Protein AF-V5GJU2-F1 (afdb_monomer)

Radius of gyration: 25.51 Å; Cα contacts (8 Å, |Δi|>4): 7; chains: 1; bounding box: 58×28×74 Å

pLDDT: mean 70.47, std 17.67, range [40.31, 95.94]

Structure (mmCIF, N/CA/C/O backbone):
data_AF-V5GJU2-F1
#
_entry.id   AF-V5GJU2-F1
#
loop_
_atom_site.group_PDB
_atom_site.id
_atom_site.type_symbol
_atom_site.label_atom_id
_atom_site.label_alt_id
_atom_site.label_comp_id
_atom_site.label_asym_id
_atom_site.label_entity_id
_atom_site.label_seq_id
_atom_site.pdbx_PDB_ins_code
_atom_site.Cartn_x
_atom_site.Cartn_y
_atom_site.Cartn_z
_atom_site.occupancy
_atom_site.B_iso_or_equiv
_atom_site.auth_seq_id
_atom_site.auth_comp_id
_atom_site.auth_asym_id
_atom_site.auth_atom_id
_atom_site.pdbx_PDB_model_num
ATOM 1 N N . GLY A 1 1 ? -7.536 -4.441 41.220 1.00 42.12 1 GLY A N 1
ATOM 2 C CA . GLY A 1 1 ? -6.617 -4.995 40.215 1.00 42.12 1 GLY A CA 1
ATOM 3 C C . GLY A 1 1 ? -6.837 -4.255 38.921 1.00 42.12 1 GLY A C 1
ATOM 4 O O . GLY A 1 1 ? -7.921 -4.375 38.377 1.00 42.12 1 GLY A O 1
ATOM 5 N N . SER A 1 2 ? -5.857 -3.466 38.483 1.00 48.22 2 SER A N 1
ATOM 6 C CA . SER A 1 2 ? -5.947 -2.666 37.255 1.00 48.22 2 SER A CA 1
ATOM 7 C C . SER A 1 2 ? -4.549 -2.460 36.671 1.00 48.22 2 SER A C 1
ATOM 9 O O . SER A 1 2 ? -3.950 -1.412 36.873 1.00 48.22 2 SER A O 1
ATOM 11 N N . THR A 1 3 ? -4.007 -3.460 35.973 1.00 51.12 3 THR A N 1
ATOM 12 C CA . THR A 1 3 ? -2.769 -3.311 35.182 1.00 51.12 3 THR A CA 1
ATOM 13 C C . THR A 1 3 ? -2.637 -4.469 34.189 1.00 51.12 3 THR A C 1
ATOM 15 O O . THR A 1 3 ? -1.983 -5.466 34.463 1.00 51.12 3 THR A O 1
ATOM 18 N N . SER A 1 4 ? -3.265 -4.374 33.015 1.00 54.75 4 SER A N 1
ATOM 19 C CA . SER A 1 4 ? -2.944 -5.291 31.899 1.00 54.75 4 SER A CA 1
ATOM 20 C C . SER A 1 4 ? -3.074 -4.647 30.515 1.00 54.75 4 SER A C 1
ATOM 22 O O . SER A 1 4 ? -2.277 -4.939 29.630 1.00 54.75 4 SER A O 1
ATOM 24 N N . VAL A 1 5 ? -3.979 -3.679 30.339 1.00 55.62 5 VAL A N 1
ATOM 25 C CA . VAL A 1 5 ? -4.259 -3.064 29.025 1.00 55.62 5 VAL A CA 1
ATOM 26 C C . VAL A 1 5 ? -3.121 -2.160 28.509 1.00 55.62 5 VAL A C 1
ATOM 28 O O . VAL A 1 5 ? -2.913 -2.048 27.303 1.00 55.62 5 VAL A O 1
ATOM 31 N N . GLY A 1 6 ? -2.338 -1.539 29.400 1.00 51.53 6 GLY A N 1
ATOM 32 C CA . GLY A 1 6 ? -1.252 -0.621 29.016 1.00 51.53 6 GLY A CA 1
ATOM 33 C C . GLY A 1 6 ? 0.035 -1.298 28.527 1.00 51.53 6 GLY A C 1
ATOM 34 O O . GLY A 1 6 ? 0.786 -0.692 27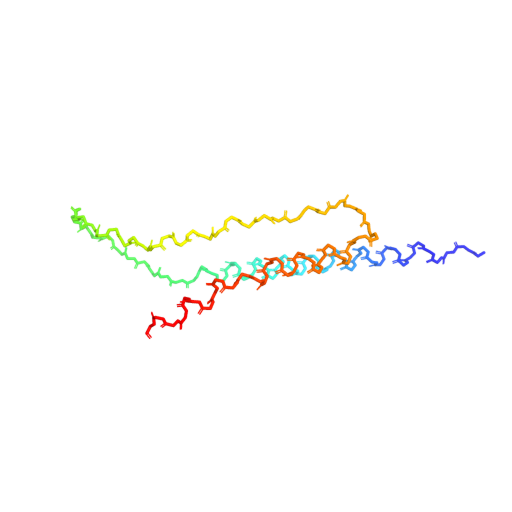.769 1.00 51.53 6 GLY A O 1
ATOM 35 N N . LYS A 1 7 ? 0.288 -2.552 28.928 1.00 51.00 7 LYS A N 1
ATOM 36 C CA . LYS A 1 7 ? 1.547 -3.259 28.638 1.00 51.00 7 LYS A CA 1
ATOM 37 C C . LYS A 1 7 ? 1.577 -3.789 27.198 1.00 51.00 7 LYS A C 1
ATOM 39 O O . LYS A 1 7 ? 2.502 -3.493 26.457 1.00 51.00 7 LYS A O 1
ATOM 44 N N . VAL A 1 8 ? 0.473 -4.404 26.764 1.00 56.88 8 VAL A N 1
ATOM 45 C CA . VAL A 1 8 ? 0.301 -4.959 25.407 1.00 56.88 8 VAL A CA 1
ATOM 46 C C . VAL A 1 8 ? 0.433 -3.888 24.314 1.00 56.88 8 VAL A C 1
ATOM 48 O O . VAL A 1 8 ? 1.024 -4.124 23.267 1.00 56.88 8 VAL A O 1
ATOM 51 N N . ARG A 1 9 ? -0.086 -2.676 24.554 1.00 56.53 9 ARG A N 1
ATOM 52 C CA . ARG A 1 9 ? -0.017 -1.570 23.581 1.00 56.53 9 ARG A CA 1
ATOM 53 C C . ARG A 1 9 ? 1.386 -0.986 23.407 1.00 56.53 9 ARG A C 1
ATOM 55 O O . ARG A 1 9 ? 1.673 -0.446 22.340 1.00 56.53 9 ARG A O 1
ATOM 62 N N . LEU A 1 10 ? 2.226 -1.051 24.441 1.00 61.00 10 LEU A N 1
ATOM 63 C CA . LEU A 1 10 ? 3.605 -0.571 24.368 1.00 61.00 10 LEU A CA 1
ATOM 64 C C . LEU A 1 10 ? 4.482 -1.546 23.571 1.00 61.00 10 LEU A C 1
ATOM 66 O O . LEU A 1 10 ? 5.352 -1.106 22.826 1.00 61.00 10 LEU A O 1
ATOM 70 N N . ASP A 1 11 ? 4.211 -2.845 23.697 1.00 72.38 11 ASP A N 1
ATOM 71 C CA . ASP A 1 11 ? 4.970 -3.904 23.026 1.00 72.38 11 ASP A CA 1
ATOM 72 C C . ASP A 1 11 ? 4.763 -3.879 21.503 1.00 72.38 11 ASP A C 1
ATOM 74 O O . ASP A 1 11 ? 5.730 -3.970 20.756 1.00 72.38 11 ASP A O 1
ATOM 78 N N . VAL A 1 12 ? 3.539 -3.613 21.029 1.00 81.56 12 VAL A N 1
ATOM 79 C CA . VAL A 1 12 ? 3.259 -3.491 19.583 1.00 81.56 12 VAL A CA 1
ATOM 80 C C . VAL A 1 12 ? 3.996 -2.310 18.946 1.00 81.56 12 VAL A C 1
ATOM 82 O O . VAL A 1 12 ? 4.494 -2.431 17.832 1.00 81.56 12 VAL A O 1
ATOM 85 N N . ARG A 1 13 ? 4.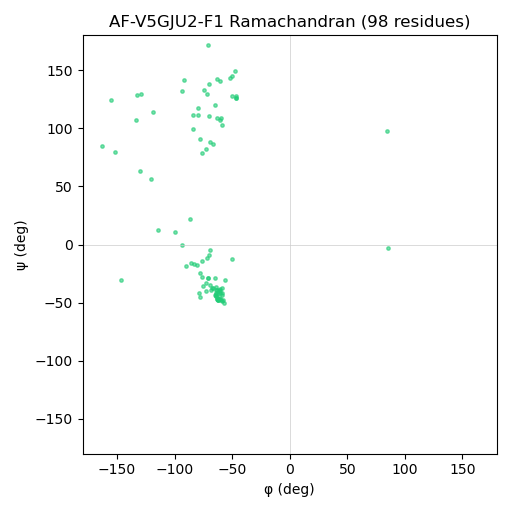088 -1.162 19.632 1.00 81.81 13 ARG A N 1
ATOM 86 C CA . ARG A 1 13 ? 4.811 0.002 19.086 1.00 81.81 13 ARG A CA 1
ATOM 87 C C . ARG A 1 13 ? 6.299 -0.286 18.937 1.00 81.81 13 ARG A C 1
ATOM 89 O O . ARG A 1 13 ? 6.863 0.015 17.897 1.00 81.81 13 ARG A O 1
ATOM 96 N N . LYS A 1 14 ? 6.896 -0.928 19.942 1.00 85.81 14 LYS A N 1
ATOM 97 C CA . LYS A 1 14 ? 8.305 -1.330 19.902 1.00 85.81 14 LYS A CA 1
ATOM 98 C C . LYS A 1 14 ? 8.583 -2.333 18.788 1.00 85.81 14 LYS A C 1
ATOM 100 O O . LYS A 1 14 ? 9.614 -2.224 18.138 1.00 85.81 14 LYS A O 1
ATOM 105 N N . GLU A 1 15 ? 7.666 -3.268 18.560 1.00 91.81 15 GLU A N 1
ATOM 106 C CA . GLU A 1 15 ? 7.785 -4.236 17.469 1.00 91.81 15 GLU A CA 1
ATOM 107 C C . GLU A 1 15 ? 7.738 -3.545 16.100 1.00 91.81 15 GLU A C 1
ATOM 109 O O . GLU A 1 15 ? 8.572 -3.811 15.239 1.00 91.81 15 GLU A O 1
ATOM 114 N N . ILE A 1 16 ? 6.815 -2.595 15.915 1.00 94.19 16 ILE A N 1
ATOM 115 C CA . ILE A 1 16 ? 6.731 -1.796 14.684 1.00 94.19 16 ILE A CA 1
ATOM 116 C C . ILE A 1 16 ? 8.014 -0.985 14.473 1.00 94.19 16 ILE A C 1
ATOM 118 O O . ILE A 1 16 ? 8.569 -1.011 13.375 1.00 94.19 16 ILE A O 1
ATOM 122 N N . ASP A 1 17 ? 8.502 -0.302 15.511 1.00 92.81 17 ASP A N 1
ATOM 123 C CA . ASP A 1 17 ? 9.731 0.495 15.435 1.00 92.81 17 ASP A CA 1
ATOM 124 C C . ASP A 1 17 ? 10.938 -0.390 15.077 1.00 92.81 17 ASP A C 1
ATOM 126 O O . ASP A 1 17 ? 11.750 -0.032 14.223 1.00 92.81 17 ASP A O 1
ATOM 130 N N . TYR A 1 18 ? 11.030 -1.580 15.676 1.00 93.44 18 TYR A N 1
ATOM 131 C CA . TYR A 1 18 ? 12.092 -2.546 15.401 1.00 93.44 18 TYR A CA 1
ATOM 132 C C . TYR A 1 18 ? 12.065 -3.049 13.952 1.00 93.44 18 TYR A C 1
ATOM 134 O O . TYR A 1 18 ? 13.099 -3.062 13.279 1.00 93.44 18 TYR A O 1
ATOM 142 N N . LEU A 1 19 ? 10.886 -3.420 13.447 1.00 94.69 19 LEU A N 1
ATOM 143 C CA . LEU A 1 19 ? 10.718 -3.865 12.063 1.00 94.69 19 LEU A CA 1
ATOM 144 C C . LEU A 1 19 ? 11.028 -2.744 11.067 1.00 94.69 19 LEU A C 1
ATOM 146 O O . LEU A 1 19 ? 11.713 -2.984 10.073 1.00 94.69 19 LEU A O 1
ATOM 150 N N . TYR A 1 20 ? 10.585 -1.516 11.349 1.00 94.69 20 TYR A N 1
ATOM 151 C CA . TYR A 1 20 ? 10.883 -0.351 10.516 1.00 94.69 20 TYR A CA 1
ATOM 152 C C . TYR A 1 20 ? 12.394 -0.115 10.398 1.00 94.69 20 TYR A C 1
ATOM 154 O O . TYR A 1 20 ? 12.911 0.009 9.287 1.00 94.69 20 TYR A O 1
ATOM 162 N N . ILE A 1 21 ? 13.115 -0.128 11.527 1.00 95.00 21 ILE A N 1
ATOM 163 C CA . ILE A 1 21 ? 14.576 0.045 11.550 1.00 95.00 21 ILE A CA 1
ATOM 164 C C . ILE A 1 21 ? 15.270 -1.043 10.719 1.00 95.00 21 ILE A C 1
ATOM 166 O O . ILE A 1 21 ? 16.167 -0.731 9.936 1.00 95.00 21 ILE A O 1
ATOM 170 N N . GLN A 1 22 ? 14.847 -2.306 10.839 1.00 95.00 22 GLN A N 1
ATOM 171 C CA . GLN A 1 22 ? 15.436 -3.400 10.060 1.00 95.00 22 GLN A CA 1
ATOM 172 C C . GLN A 1 22 ? 15.217 -3.250 8.551 1.00 95.00 22 GLN A C 1
ATOM 174 O O . GLN A 1 22 ? 16.143 -3.488 7.774 1.00 95.00 22 GLN A O 1
ATOM 179 N N . ILE A 1 23 ? 14.014 -2.851 8.131 1.00 95.94 23 ILE A N 1
ATOM 180 C CA . ILE A 1 23 ? 13.688 -2.660 6.711 1.00 95.94 23 ILE A CA 1
ATOM 181 C C . ILE A 1 23 ? 14.543 -1.538 6.114 1.00 95.94 23 ILE A C 1
ATOM 183 O O . ILE A 1 23 ? 15.139 -1.727 5.053 1.00 95.94 23 ILE A O 1
ATOM 187 N N . VAL A 1 24 ? 14.641 -0.396 6.804 1.00 95.12 24 VAL A N 1
ATOM 188 C CA . VAL A 1 24 ? 15.437 0.754 6.343 1.00 95.12 24 VAL A CA 1
ATOM 189 C C . VAL A 1 24 ? 16.914 0.387 6.237 1.00 95.12 24 VAL A C 1
ATOM 191 O O . VAL A 1 24 ? 17.517 0.604 5.189 1.00 95.12 24 VAL A O 1
ATOM 194 N N . ALA A 1 25 ? 17.476 -0.250 7.269 1.00 93.12 25 ALA A N 1
ATOM 195 C CA . ALA A 1 25 ? 18.880 -0.654 7.267 1.00 93.12 25 ALA A CA 1
ATOM 196 C C . ALA A 1 25 ? 19.207 -1.607 6.105 1.00 93.12 25 ALA A C 1
ATOM 198 O O . ALA A 1 25 ? 20.226 -1.447 5.433 1.00 93.12 25 ALA A O 1
ATOM 199 N N . ARG A 1 26 ? 18.322 -2.573 5.818 1.00 93.19 26 ARG A N 1
ATOM 200 C CA . ARG A 1 26 ? 18.511 -3.497 4.690 1.00 93.19 26 ARG A CA 1
ATOM 201 C C . ARG A 1 26 ? 18.400 -2.802 3.342 1.00 93.19 26 ARG A C 1
ATOM 203 O O . ARG A 1 26 ? 19.145 -3.141 2.428 1.00 93.19 26 ARG A O 1
ATOM 210 N N . PHE A 1 27 ? 17.499 -1.836 3.206 1.00 91.56 27 PHE A N 1
ATOM 211 C CA . PHE A 1 27 ? 17.392 -1.055 1.980 1.00 91.56 27 PHE A CA 1
ATOM 212 C C . PHE A 1 27 ? 18.655 -0.220 1.724 1.00 91.56 27 PHE A C 1
ATOM 214 O O . PHE A 1 27 ? 19.170 -0.227 0.607 1.00 91.56 27 PHE A O 1
ATOM 221 N N . GLU A 1 28 ? 19.186 0.448 2.750 1.00 89.12 28 GLU A N 1
ATOM 222 C CA . GLU A 1 28 ? 20.430 1.222 2.652 1.00 89.12 28 GLU A CA 1
ATOM 223 C C . GLU A 1 28 ? 21.633 0.340 2.297 1.00 89.12 28 GLU A C 1
ATOM 225 O O . GLU A 1 28 ? 22.424 0.704 1.426 1.00 89.12 28 GLU A O 1
ATOM 230 N N . GLU A 1 29 ? 21.737 -0.844 2.907 1.00 87.50 29 GLU A N 1
ATOM 231 C CA . GLU A 1 29 ? 22.755 -1.844 2.569 1.00 87.50 29 GLU A CA 1
ATOM 232 C C . GLU A 1 29 ? 22.675 -2.222 1.083 1.00 87.50 29 GLU A C 1
ATOM 234 O O . GLU A 1 29 ? 23.668 -2.129 0.363 1.00 87.50 29 GLU A O 1
ATOM 239 N N . LEU A 1 30 ? 21.483 -2.568 0.593 1.00 84.94 30 LEU A N 1
ATOM 240 C CA . LEU A 1 30 ? 21.279 -2.944 -0.808 1.00 84.94 30 LEU A CA 1
ATOM 241 C C . LEU A 1 30 ? 21.566 -1.789 -1.779 1.00 84.94 30 LEU A C 1
ATOM 243 O O . LEU A 1 30 ? 22.128 -2.018 -2.849 1.00 84.94 30 LEU A O 1
ATOM 247 N N . CYS A 1 31 ? 21.232 -0.551 -1.406 1.00 78.88 31 CYS A N 1
ATOM 248 C CA . CYS A 1 31 ? 21.549 0.633 -2.210 1.00 78.8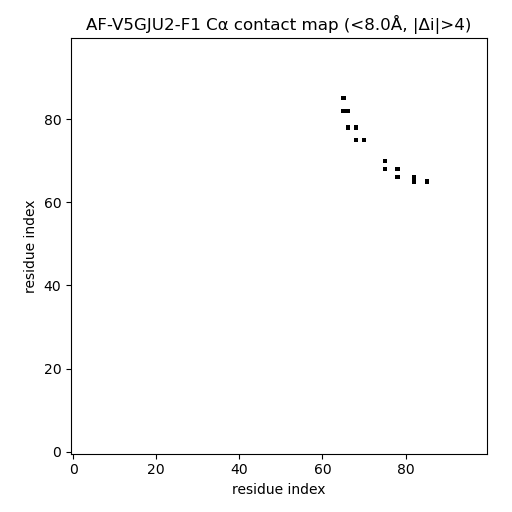8 31 CYS A CA 1
ATOM 249 C C . CYS A 1 31 ? 23.054 0.932 -2.236 1.00 78.88 31 CYS A C 1
ATOM 251 O O . CYS A 1 31 ? 23.575 1.365 -3.263 1.00 78.88 31 CYS A O 1
ATOM 253 N N . SER A 1 32 ? 23.759 0.673 -1.132 1.00 76.50 32 SER A N 1
ATOM 254 C CA . SER A 1 32 ? 25.209 0.870 -1.018 1.00 76.50 32 SER A CA 1
ATOM 255 C C . SER A 1 32 ? 25.995 -0.100 -1.912 1.00 76.50 32 SER A C 1
ATOM 257 O O . SER A 1 32 ? 26.964 0.292 -2.565 1.00 76.50 32 SER A O 1
ATOM 259 N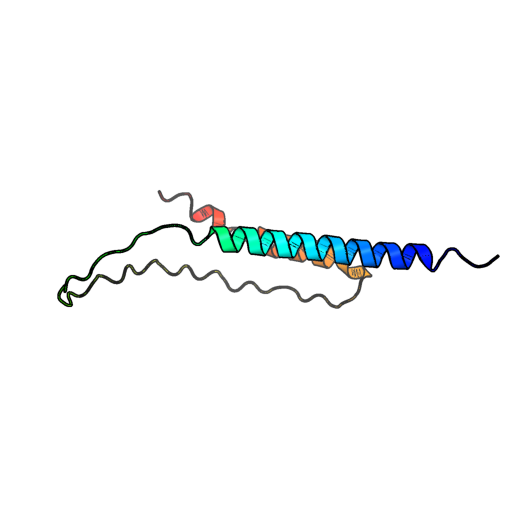 N . VAL A 1 33 ? 25.529 -1.348 -2.045 1.00 61.12 33 VAL A N 1
ATOM 260 C CA . VAL A 1 33 ? 26.173 -2.369 -2.898 1.00 61.12 33 VAL A CA 1
ATOM 261 C C . VAL A 1 33 ? 25.982 -2.098 -4.405 1.00 61.12 33 VAL A C 1
ATOM 263 O O . VAL A 1 33 ? 26.698 -2.659 -5.231 1.00 61.12 33 VAL A O 1
ATOM 266 N N . GLY A 1 34 ? 25.101 -1.167 -4.792 1.00 56.41 34 GLY A N 1
ATOM 267 C CA . GLY A 1 34 ? 24.944 -0.718 -6.183 1.00 56.41 34 GLY A CA 1
ATOM 268 C C . GLY A 1 34 ? 26.116 0.106 -6.742 1.00 56.41 34 GLY A C 1
ATOM 269 O O . GLY A 1 34 ? 26.102 0.444 -7.924 1.00 56.41 34 GLY A O 1
ATOM 270 N N . SER A 1 35 ? 27.128 0.433 -5.928 1.00 56.81 35 SER A N 1
ATOM 271 C CA . SER A 1 35 ? 28.253 1.298 -6.310 1.00 56.81 35 SER A CA 1
ATOM 272 C C . SER A 1 35 ? 29.606 0.587 -6.196 1.00 56.81 35 SER A C 1
ATOM 274 O O . SER A 1 35 ? 30.511 1.025 -5.485 1.00 56.81 35 SER A O 1
ATOM 276 N N . THR A 1 36 ? 29.779 -0.552 -6.873 1.00 47.69 36 THR A N 1
ATOM 277 C CA . THR A 1 36 ? 31.112 -1.165 -7.006 1.00 47.69 36 THR A CA 1
ATOM 278 C C . THR A 1 36 ? 31.409 -1.592 -8.447 1.00 47.69 36 THR A C 1
ATOM 280 O O . THR A 1 36 ? 30.915 -2.602 -8.933 1.00 47.69 36 THR A O 1
ATOM 283 N N . ALA A 1 37 ? 32.305 -0.796 -9.048 1.00 52.91 37 ALA A N 1
ATOM 284 C CA . ALA A 1 37 ? 33.185 -1.036 -10.197 1.00 52.91 37 ALA A CA 1
ATOM 285 C C . ALA A 1 37 ? 32.654 -0.824 -11.633 1.00 52.91 37 ALA A C 1
ATOM 287 O O . ALA A 1 37 ? 32.213 -1.756 -12.296 1.00 52.91 37 ALA A O 1
ATOM 288 N N . VAL A 1 38 ? 32.957 0.359 -12.190 1.00 48.16 38 VAL A N 1
ATOM 289 C CA . VAL A 1 38 ? 33.752 0.433 -13.432 1.00 48.16 38 VAL A CA 1
ATOM 290 C C . VAL A 1 38 ? 34.853 1.485 -13.236 1.00 48.16 38 VAL A C 1
ATOM 292 O O . VAL A 1 38 ? 34.588 2.570 -12.729 1.00 48.16 38 VAL A O 1
ATOM 295 N N . GLY A 1 39 ? 36.094 1.091 -13.524 1.00 46.50 39 GLY A N 1
ATOM 296 C CA . GLY A 1 39 ? 37.327 1.722 -13.060 1.00 46.50 39 GLY A CA 1
ATOM 297 C C . GLY A 1 39 ? 37.700 3.083 -13.650 1.00 46.50 39 GLY A C 1
ATOM 298 O O . GLY A 1 39 ? 37.116 3.579 -14.61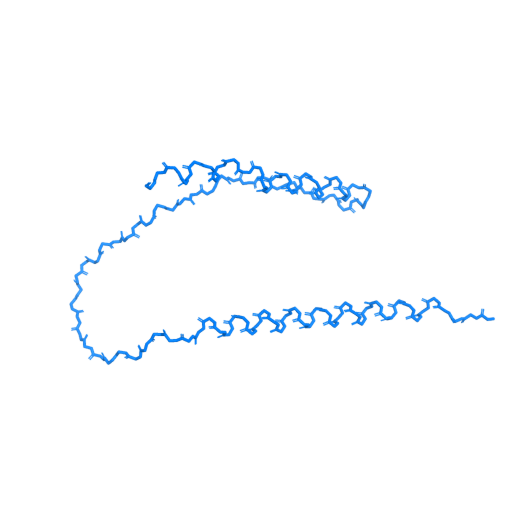0 1.00 46.50 39 GLY A O 1
ATOM 299 N N . GLU A 1 40 ? 38.742 3.646 -13.036 1.00 54.59 40 GLU A N 1
ATOM 300 C CA . GLU A 1 40 ? 39.527 4.777 -13.523 1.00 54.59 40 GLU A CA 1
ATOM 301 C C . GLU A 1 40 ? 39.917 4.596 -14.996 1.00 54.59 40 GLU A C 1
ATOM 303 O O . GLU A 1 40 ? 40.566 3.617 -15.366 1.00 54.59 40 GLU A O 1
ATOM 308 N N . VAL A 1 41 ? 39.588 5.584 -15.829 1.00 46.38 41 VAL A N 1
ATOM 309 C CA . VAL A 1 41 ? 40.204 5.757 -17.146 1.00 46.38 41 VAL A CA 1
ATOM 310 C C . VAL A 1 41 ? 40.891 7.113 -17.161 1.00 46.38 41 VAL A C 1
ATOM 312 O O . VAL A 1 41 ? 40.260 8.165 -17.063 1.00 46.38 41 VAL A O 1
ATOM 315 N N . MET A 1 42 ? 42.217 7.046 -17.257 1.00 52.53 42 MET A N 1
ATOM 316 C CA . MET A 1 42 ? 43.108 8.161 -17.539 1.00 52.53 42 MET A CA 1
ATOM 317 C C . MET A 1 42 ? 42.643 8.961 -18.763 1.00 52.53 42 MET A C 1
ATOM 319 O O . MET A 1 42 ? 42.151 8.427 -19.754 1.00 52.53 42 MET A O 1
ATOM 323 N N . THR A 1 43 ? 42.873 10.266 -18.686 1.00 62.94 43 THR A N 1
ATOM 324 C CA . THR A 1 43 ? 42.668 11.270 -19.729 1.00 62.94 43 THR A CA 1
ATOM 325 C C . THR A 1 43 ? 43.226 10.849 -21.093 1.00 62.94 43 THR A C 1
ATOM 327 O O . THR A 1 43 ? 44.421 10.578 -21.214 1.00 62.94 43 THR A O 1
ATOM 330 N N . SER A 1 44 ? 42.411 10.914 -22.146 1.00 49.59 44 SER A N 1
ATOM 331 C CA . SER A 1 44 ? 42.879 11.200 -23.508 1.00 49.59 44 SER A CA 1
ATOM 332 C C . SER A 1 44 ? 41.745 11.797 -24.338 1.00 49.59 44 SER A C 1
ATOM 334 O O . SER A 1 44 ? 40.662 11.228 -24.440 1.00 49.59 44 SER A O 1
ATOM 336 N N . SER A 1 45 ? 42.014 12.981 -24.895 1.00 55.69 45 SER A N 1
ATOM 337 C CA . SER A 1 45 ? 41.162 13.726 -25.820 1.00 55.69 45 SER A CA 1
ATOM 338 C C . SER A 1 45 ? 40.608 12.846 -26.936 1.00 55.69 45 SER A C 1
ATOM 340 O O . SER A 1 45 ? 41.374 12.269 -27.706 1.00 55.69 45 SER A O 1
ATOM 342 N N . MET A 1 46 ? 39.286 12.845 -27.100 1.00 47.66 46 MET A N 1
ATOM 343 C CA . MET A 1 46 ? 38.627 12.391 -28.322 1.00 47.66 46 MET A CA 1
ATOM 344 C C . MET A 1 46 ? 37.638 13.461 -28.800 1.00 47.66 46 MET A C 1
ATOM 346 O O . MET A 1 46 ? 36.854 14.015 -28.035 1.00 47.66 46 MET A O 1
ATOM 350 N N . SER A 1 47 ? 37.783 13.770 -30.086 1.00 54.06 47 SER A N 1
ATOM 351 C CA . SER A 1 47 ? 37.037 14.713 -30.924 1.00 54.06 47 SER A CA 1
ATOM 352 C C . SER A 1 47 ? 35.504 14.594 -30.798 1.00 54.06 47 SER A C 1
ATOM 354 O O . SER A 1 47 ? 35.009 13.479 -30.620 1.00 54.06 47 SER A O 1
ATOM 356 N N . PRO A 1 48 ? 34.723 15.685 -30.958 1.00 52.47 48 PRO A N 1
ATOM 357 C CA . PRO A 1 48 ? 33.267 15.615 -30.944 1.00 52.47 48 PRO A CA 1
ATOM 358 C C . PRO A 1 48 ? 32.752 15.077 -32.290 1.00 52.47 48 PRO A C 1
ATOM 360 O O . PRO A 1 48 ? 32.506 15.829 -33.231 1.00 52.47 48 PRO A O 1
ATOM 363 N N . GLY A 1 49 ? 32.598 13.758 -32.390 1.00 50.38 49 GLY A N 1
ATOM 364 C CA . GLY A 1 49 ? 31.765 13.118 -33.413 1.00 50.38 49 GLY A CA 1
ATOM 365 C C . GLY A 1 49 ? 30.338 12.921 -32.883 1.00 50.38 49 GLY A C 1
ATOM 366 O O . GLY A 1 49 ? 30.188 12.600 -31.703 1.00 50.38 49 GLY A O 1
ATOM 367 N N . PRO A 1 50 ? 29.282 13.105 -33.699 1.00 57.66 50 PRO A N 1
ATOM 368 C CA . PRO A 1 50 ? 27.908 12.945 -33.238 1.00 57.66 50 PRO A CA 1
ATOM 369 C C . PRO A 1 50 ? 27.643 11.459 -32.978 1.00 57.66 50 PRO A C 1
ATOM 371 O O . PRO A 1 50 ? 27.602 10.651 -33.906 1.00 57.66 50 PRO A O 1
ATOM 374 N N . THR A 1 51 ? 27.493 11.077 -31.713 1.00 58.81 51 THR A N 1
ATOM 375 C CA . THR A 1 51 ? 27.047 9.731 -31.354 1.00 58.81 51 THR A CA 1
ATOM 376 C C . THR A 1 51 ? 25.568 9.573 -31.726 1.00 58.81 51 THR A C 1
ATOM 378 O O . THR A 1 51 ? 24.779 10.500 -31.510 1.00 58.81 51 THR A O 1
ATOM 381 N N . PR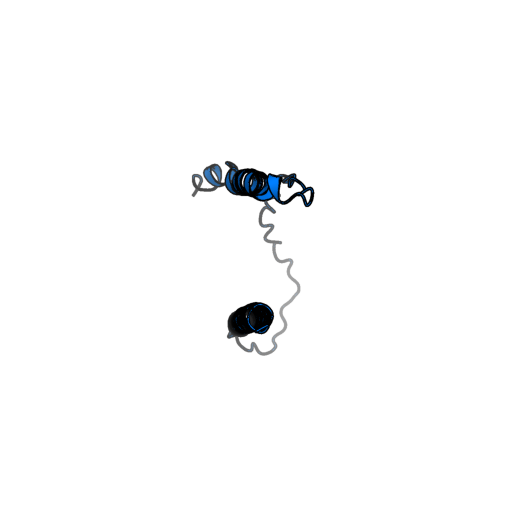O A 1 52 ? 25.147 8.427 -32.297 1.00 53.88 52 PRO A N 1
ATOM 382 C CA . PRO A 1 52 ? 23.740 8.175 -32.552 1.00 53.88 52 PRO A CA 1
ATOM 383 C C . PRO A 1 52 ? 23.040 8.090 -31.200 1.00 53.88 52 PRO A C 1
ATOM 385 O O . PRO A 1 52 ? 23.384 7.257 -30.360 1.00 53.88 52 PRO A O 1
ATOM 388 N N . VAL A 1 53 ? 22.068 8.970 -30.981 1.00 55.66 53 VAL A N 1
ATOM 389 C CA . VAL A 1 53 ? 21.149 8.877 -29.852 1.00 55.66 53 VAL A CA 1
ATOM 390 C C . VAL A 1 53 ? 20.425 7.539 -29.961 1.00 55.66 53 VAL A C 1
ATOM 392 O O . VAL A 1 53 ? 19.540 7.359 -30.799 1.00 55.66 53 VAL A O 1
ATOM 395 N N . ASN A 1 54 ? 20.843 6.567 -29.149 1.00 53.59 54 ASN A N 1
ATOM 396 C CA . ASN A 1 54 ? 20.164 5.287 -29.024 1.00 53.59 54 ASN A CA 1
ATOM 397 C C . ASN A 1 54 ? 18.806 5.575 -28.376 1.00 53.59 54 ASN A C 1
ATOM 399 O O . ASN A 1 54 ? 18.643 5.604 -27.156 1.00 53.59 54 ASN A O 1
ATOM 403 N N . SER A 1 55 ? 17.849 5.907 -29.235 1.00 60.34 55 SER A N 1
ATOM 404 C CA . SER A 1 55 ? 16.486 6.264 -28.889 1.00 60.34 55 SER A CA 1
ATOM 405 C C . SER A 1 55 ? 15.784 4.961 -28.563 1.00 60.34 55 SER A C 1
ATOM 407 O O . SER A 1 55 ? 15.107 4.385 -29.412 1.00 60.34 55 SER A O 1
ATOM 409 N N . SER A 1 56 ? 16.015 4.442 -27.355 1.00 64.88 56 SER A N 1
ATOM 410 C CA . SER A 1 56 ? 15.165 3.377 -26.833 1.00 64.88 56 SER A CA 1
ATOM 411 C C . SER A 1 56 ? 13.714 3.839 -27.012 1.00 64.88 56 SER A C 1
ATOM 413 O O . SER A 1 56 ? 13.402 4.987 -26.667 1.00 64.88 56 SER A O 1
ATOM 415 N N . PRO A 1 57 ? 12.837 3.028 -27.631 1.00 65.56 57 PRO A N 1
ATOM 416 C CA . PRO A 1 57 ? 11.442 3.398 -27.757 1.00 65.56 57 PRO A CA 1
ATOM 417 C C . PRO A 1 57 ? 10.921 3.573 -26.336 1.00 65.56 57 PRO A C 1
ATOM 419 O O . PRO A 1 57 ? 10.831 2.618 -25.568 1.00 65.56 57 PRO A O 1
ATOM 422 N N . HIS A 1 58 ? 10.666 4.823 -25.958 1.00 66.75 58 HIS A N 1
ATOM 423 C CA . HIS A 1 58 ? 10.145 5.160 -24.648 1.00 66.75 58 HIS A CA 1
ATOM 424 C C . HIS A 1 58 ? 8.709 4.641 -24.603 1.00 66.75 58 HIS A C 1
ATOM 426 O O . HIS A 1 58 ? 7.774 5.335 -25.006 1.00 66.75 58 HIS A O 1
ATOM 432 N N . ILE A 1 59 ? 8.552 3.380 -24.201 1.00 69.81 59 ILE A N 1
ATOM 433 C CA . ILE A 1 59 ? 7.259 2.733 -24.017 1.00 69.81 59 ILE A CA 1
ATOM 434 C C . ILE A 1 59 ? 6.526 3.536 -22.952 1.00 69.81 59 ILE A C 1
ATOM 436 O O . ILE A 1 59 ? 6.886 3.548 -21.776 1.00 69.81 59 ILE A O 1
ATOM 440 N N . ARG A 1 60 ? 5.517 4.283 -23.398 1.00 70.81 60 ARG A N 1
ATOM 441 C CA . ARG A 1 60 ? 4.616 5.002 -22.508 1.00 70.81 60 ARG A CA 1
ATOM 442 C C . ARG A 1 60 ? 3.552 4.019 -22.072 1.00 70.81 60 ARG A C 1
ATOM 444 O O . ARG A 1 60 ? 2.735 3.596 -22.886 1.00 70.81 60 ARG A O 1
ATOM 451 N N . LEU A 1 61 ? 3.580 3.660 -20.795 1.00 69.81 61 LEU A N 1
ATOM 452 C CA . LEU A 1 61 ? 2.500 2.885 -20.204 1.00 69.81 61 LEU A CA 1
ATOM 453 C C . LEU A 1 61 ? 1.188 3.680 -20.322 1.00 69.81 61 LEU A C 1
ATOM 455 O O . LEU A 1 61 ? 1.204 4.907 -20.149 1.00 69.81 61 LEU A O 1
ATOM 459 N N . PRO A 1 62 ? 0.057 3.013 -20.612 1.00 74.56 62 PRO A N 1
ATOM 460 C CA . PRO A 1 62 ? -1.251 3.636 -20.519 1.00 74.56 62 PRO A CA 1
ATOM 461 C C . PRO A 1 62 ? -1.428 4.283 -19.148 1.00 74.56 62 PRO A C 1
ATOM 463 O O . PRO A 1 62 ? -0.965 3.769 -18.128 1.00 74.56 62 PRO A O 1
ATOM 466 N N . LYS A 1 63 ? -2.096 5.434 -19.122 1.00 73.56 63 LYS A N 1
ATOM 467 C CA . LYS A 1 63 ? -2.386 6.125 -17.872 1.00 73.56 63 LYS A CA 1
ATOM 468 C C . LYS A 1 63 ? -3.301 5.237 -17.022 1.00 73.56 63 LYS A C 1
ATOM 470 O O . LYS A 1 63 ? -4.467 5.065 -17.359 1.00 73.56 63 LYS A O 1
ATOM 475 N N . LEU A 1 64 ? -2.761 4.683 -15.939 1.00 76.56 64 LEU A N 1
ATOM 476 C CA . LEU A 1 64 ? -3.519 3.878 -14.988 1.00 76.56 64 LEU A CA 1
ATOM 477 C C . LEU A 1 64 ? -4.305 4.805 -14.056 1.00 76.56 64 LEU A C 1
ATOM 479 O O . LEU A 1 64 ? -3.719 5.600 -13.317 1.00 76.56 64 LEU A O 1
ATOM 483 N N . GLU A 1 65 ? -5.632 4.721 -14.093 1.00 76.88 65 GLU A N 1
ATOM 484 C CA . GLU A 1 65 ? -6.480 5.440 -13.145 1.00 76.88 65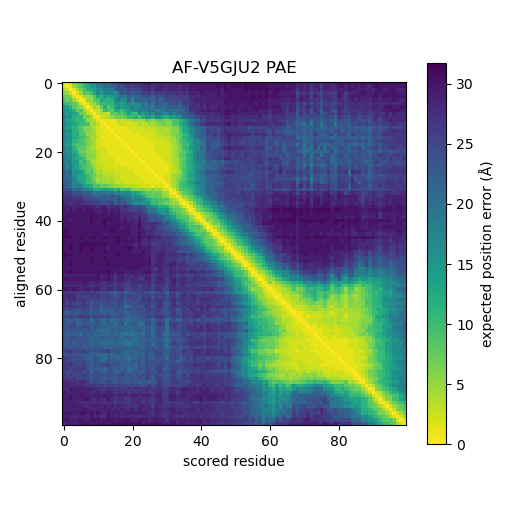 GLU A CA 1
ATOM 485 C C . GLU A 1 65 ? -6.609 4.629 -11.857 1.00 76.88 65 GLU A C 1
ATOM 487 O O . GLU A 1 65 ? -7.377 3.675 -11.766 1.00 76.88 65 GLU A O 1
ATOM 492 N N . LEU A 1 66 ? -5.817 5.005 -10.851 1.00 82.38 66 LEU A N 1
ATOM 493 C CA . LEU A 1 66 ? -5.887 4.385 -9.534 1.00 82.38 66 LEU A CA 1
ATOM 494 C C . LEU A 1 66 ? -7.170 4.808 -8.816 1.00 82.38 66 LEU A C 1
ATOM 496 O O . LEU A 1 66 ? -7.461 6.001 -8.670 1.00 82.38 66 LEU A O 1
ATOM 500 N N . ILE A 1 67 ? -7.903 3.819 -8.311 1.00 86.19 67 ILE A N 1
ATOM 501 C CA . ILE A 1 67 ? -9.032 4.061 -7.419 1.00 86.19 67 ILE A CA 1
ATOM 502 C C . ILE A 1 67 ? -8.550 4.729 -6.125 1.00 86.19 67 ILE A C 1
ATOM 504 O O . ILE A 1 67 ? -7.473 4.433 -5.604 1.00 86.19 67 ILE A O 1
ATOM 508 N N . LYS A 1 68 ? -9.350 5.655 -5.592 1.00 87.88 68 LYS A N 1
ATOM 509 C CA . LYS A 1 68 ? -9.045 6.342 -4.331 1.00 87.88 68 LYS A CA 1
ATOM 510 C C . LYS A 1 68 ? -9.710 5.613 -3.176 1.00 87.88 68 LYS A C 1
ATOM 512 O O . LYS A 1 68 ? -10.907 5.339 -3.224 1.00 87.88 68 LYS A O 1
ATOM 517 N N . PHE A 1 69 ? -8.949 5.354 -2.121 1.00 91.06 69 PHE A N 1
ATOM 518 C CA . PHE A 1 69 ? -9.514 4.832 -0.887 1.00 91.06 69 PHE A CA 1
ATOM 519 C C . PHE A 1 69 ? -10.264 5.942 -0.143 1.00 91.06 69 PHE A C 1
ATOM 521 O O . PHE A 1 69 ? -9.746 7.045 0.028 1.00 91.06 69 PHE A O 1
ATOM 528 N N . SER A 1 70 ? -11.482 5.650 0.310 1.00 89.50 70 SER A N 1
ATOM 529 C CA . SER A 1 70 ? -12.333 6.600 1.039 1.00 89.50 70 SER A CA 1
ATOM 530 C C . SER A 1 70 ? -11.906 6.811 2.496 1.00 89.50 70 SER A C 1
ATOM 532 O O . SER A 1 70 ? -12.371 7.752 3.133 1.00 89.50 70 SER A O 1
ATOM 534 N N . GLY A 1 71 ? -11.047 5.939 3.038 1.00 89.50 71 GLY A N 1
ATOM 535 C CA . GLY A 1 71 ? -10.716 5.906 4.464 1.00 89.50 71 GLY A CA 1
ATOM 536 C C . GLY A 1 71 ? -11.690 5.076 5.309 1.00 89.50 71 GLY A C 1
ATOM 537 O O . GLY A 1 71 ? -11.464 4.924 6.508 1.00 89.50 71 GLY A O 1
ATOM 538 N N . ASP A 1 72 ? -12.752 4.516 4.716 1.00 93.81 72 ASP A N 1
ATOM 539 C CA . ASP A 1 72 ? -13.680 3.635 5.431 1.00 93.81 72 ASP A CA 1
ATOM 540 C C . ASP A 1 72 ? -13.102 2.221 5.565 1.00 93.81 72 ASP A C 1
ATOM 542 O O . ASP A 1 72 ? -13.009 1.464 4.595 1.00 93.81 72 ASP A O 1
ATOM 546 N N . LEU A 1 73 ? -12.772 1.845 6.801 1.00 92.12 73 LEU A N 1
ATOM 547 C CA . LEU A 1 73 ? -12.237 0.532 7.162 1.00 92.12 73 LEU A CA 1
ATOM 548 C C . LEU A 1 73 ? -13.145 -0.628 6.740 1.00 92.12 73 LEU A C 1
ATOM 550 O O . LEU A 1 73 ? -12.634 -1.698 6.417 1.00 92.12 73 LEU A O 1
ATOM 554 N N . LYS A 1 74 ? -14.470 -0.436 6.693 1.00 94.06 74 LYS A N 1
ATOM 555 C CA . LYS A 1 74 ? -15.394 -1.490 6.235 1.00 94.06 74 LYS A CA 1
ATOM 556 C C . LYS A 1 74 ? -15.189 -1.830 4.760 1.00 94.06 74 LYS A C 1
ATOM 558 O O . LYS A 1 74 ? -15.423 -2.965 4.360 1.00 94.06 74 LYS A O 1
ATOM 563 N N . SER A 1 75 ? -14.736 -0.855 3.973 1.00 90.56 75 SER A N 1
ATOM 564 C CA . SER A 1 75 ? -14.472 -0.992 2.538 1.00 90.56 75 SER A CA 1
ATOM 565 C C . SER A 1 75 ? -13.021 -1.355 2.210 1.00 90.56 75 SER A C 1
ATOM 567 O O . SER A 1 75 ? -12.687 -1.518 1.040 1.00 90.56 75 SER A O 1
ATOM 569 N N . TRP A 1 76 ? -12.155 -1.493 3.223 1.00 90.81 76 TRP A N 1
ATOM 570 C CA . TRP A 1 76 ? -10.721 -1.718 3.032 1.00 90.81 76 TRP A CA 1
ATOM 571 C C . TRP A 1 76 ? -10.420 -2.974 2.216 1.00 90.81 76 TRP A C 1
ATOM 573 O O . TRP A 1 76 ? -9.657 -2.909 1.258 1.00 90.81 76 TRP A O 1
ATOM 583 N N . GLN A 1 77 ? -11.056 -4.100 2.554 1.00 92.75 77 GLN A N 1
ATOM 584 C CA . GLN A 1 77 ? -10.800 -5.357 1.851 1.00 92.75 77 GLN A CA 1
ATOM 585 C C . GLN A 1 77 ? -11.185 -5.252 0.372 1.00 92.75 77 GLN A C 1
ATOM 587 O O . GLN A 1 77 ? -10.384 -5.549 -0.504 1.00 92.75 77 GLN A O 1
ATOM 592 N N . THR A 1 78 ? -12.376 -4.721 0.092 1.00 90.75 78 THR A N 1
ATOM 593 C CA . THR A 1 78 ? -12.854 -4.495 -1.275 1.00 90.75 78 THR A CA 1
ATOM 594 C C . THR A 1 78 ? -11.957 -3.531 -2.051 1.00 90.75 78 THR A C 1
ATOM 596 O O . THR A 1 78 ? -11.709 -3.742 -3.234 1.00 90.75 78 THR A O 1
ATOM 599 N N . PHE A 1 79 ? -11.449 -2.479 -1.402 1.00 92.25 79 PHE A N 1
ATOM 600 C CA . PHE A 1 79 ? -10.495 -1.560 -2.016 1.00 92.25 79 PHE A CA 1
ATOM 601 C C . PHE A 1 79 ? -9.211 -2.283 -2.439 1.00 92.25 79 PHE A C 1
ATOM 603 O O . PHE A 1 79 ? -8.760 -2.089 -3.566 1.00 92.25 79 PHE A O 1
ATOM 610 N N . ILE A 1 80 ? -8.654 -3.130 -1.569 1.00 91.12 80 ILE A N 1
ATOM 611 C CA . ILE A 1 80 ? -7.449 -3.909 -1.872 1.00 91.12 80 ILE A CA 1
ATOM 612 C C . ILE A 1 80 ? -7.685 -4.856 -3.046 1.00 91.12 80 ILE A C 1
ATOM 614 O O . ILE A 1 80 ? -6.889 -4.846 -3.980 1.00 91.12 80 ILE A O 1
ATOM 618 N N . ASP A 1 81 ? -8.795 -5.593 -3.053 1.00 88.25 81 ASP A N 1
ATOM 619 C CA . ASP A 1 81 ? -9.094 -6.556 -4.120 1.00 88.25 81 ASP A CA 1
ATOM 620 C C . ASP A 1 81 ? -9.206 -5.868 -5.500 1.00 88.25 81 ASP A C 1
ATOM 622 O O . ASP A 1 81 ? -8.707 -6.368 -6.514 1.00 88.25 81 ASP A O 1
ATOM 626 N N . ILE A 1 82 ? -9.827 -4.680 -5.550 1.00 86.44 82 ILE A N 1
ATOM 627 C CA . ILE A 1 82 ? -9.962 -3.894 -6.788 1.00 86.44 82 ILE A CA 1
ATOM 628 C C . ILE A 1 82 ? -8.621 -3.268 -7.193 1.00 86.44 82 ILE A C 1
ATOM 630 O O . ILE A 1 82 ? -8.292 -3.228 -8.383 1.00 86.44 82 ILE A O 1
ATOM 634 N N . PHE A 1 83 ? -7.846 -2.773 -6.227 1.00 87.19 83 PHE A N 1
ATOM 635 C CA . PHE A 1 83 ? -6.528 -2.197 -6.481 1.00 87.19 83 PHE A CA 1
ATOM 636 C C . PHE A 1 83 ? -5.573 -3.245 -7.066 1.00 87.19 83 PHE A C 1
ATOM 638 O O . PHE A 1 83 ? -4.957 -2.995 -8.102 1.00 87.19 83 PHE A O 1
ATOM 645 N N . ASP A 1 84 ? -5.523 -4.430 -6.459 1.00 84.62 84 ASP A N 1
ATOM 646 C CA . ASP A 1 84 ? -4.698 -5.559 -6.896 1.00 84.62 84 ASP A CA 1
ATOM 647 C C . ASP A 1 84 ? -5.060 -5.986 -8.326 1.00 84.62 84 ASP A C 1
ATOM 649 O O . ASP A 1 84 ? -4.211 -6.037 -9.221 1.00 84.62 84 ASP A O 1
ATOM 653 N N . SER A 1 85 ? -6.362 -6.132 -8.591 1.00 80.44 85 SER A N 1
ATOM 654 C CA . SER A 1 85 ? -6.875 -6.415 -9.934 1.00 80.44 85 SER A CA 1
ATOM 655 C C . SER A 1 85 ? -6.493 -5.332 -10.951 1.00 80.44 85 SER A C 1
ATOM 657 O O . SER A 1 85 ? -6.192 -5.643 -12.098 1.00 80.44 85 SER A O 1
ATOM 659 N N . SER A 1 86 ? -6.472 -4.055 -10.564 1.00 77.75 86 SER A N 1
ATOM 660 C CA . SER A 1 86 ? -6.159 -2.947 -11.483 1.00 77.75 86 SER A CA 1
ATOM 661 C C . SER A 1 86 ? -4.677 -2.892 -11.866 1.00 77.75 86 SER A C 1
ATOM 663 O O . SER A 1 86 ? -4.343 -2.515 -12.989 1.00 77.75 86 SER A O 1
ATOM 665 N N . VAL A 1 87 ? -3.784 -3.277 -10.951 1.00 75.56 87 VAL A N 1
ATOM 666 C CA . VAL A 1 87 ? -2.333 -3.303 -11.191 1.00 75.56 87 VAL A CA 1
ATOM 667 C C . VAL A 1 87 ? -1.931 -4.545 -11.990 1.00 75.56 87 VAL A C 1
ATOM 669 O O . VAL A 1 87 ? -1.130 -4.445 -12.921 1.00 75.56 87 VAL A O 1
ATOM 672 N N . HIS A 1 88 ? -2.513 -5.704 -11.673 1.00 68.62 88 HIS A N 1
ATOM 673 C CA . HIS A 1 88 ? -2.114 -6.983 -12.266 1.00 68.62 88 HIS A CA 1
ATOM 674 C C . HIS A 1 88 ? -2.868 -7.355 -13.549 1.00 68.62 88 HIS A C 1
ATOM 676 O O . HIS A 1 88 ? -2.354 -8.144 -14.339 1.00 68.62 88 HIS A O 1
ATOM 682 N N . ASN A 1 89 ? -4.027 -6.749 -13.828 1.00 59.69 89 ASN A N 1
ATOM 683 C CA . ASN A 1 89 ? -4.791 -7.003 -15.056 1.00 59.69 89 ASN A CA 1
ATOM 684 C C . ASN A 1 89 ? -4.353 -6.126 -16.247 1.00 59.69 89 ASN A C 1
ATOM 686 O O . ASN A 1 89 ? -5.099 -5.926 -17.207 1.00 59.69 89 ASN A O 1
ATOM 690 N N . CYS A 1 90 ? -3.122 -5.606 -16.223 1.00 54.50 90 CYS A N 1
ATOM 691 C CA . CYS A 1 90 ? -2.500 -5.018 -17.404 1.00 54.50 90 CYS A CA 1
ATOM 692 C C . CYS A 1 90 ? -2.098 -6.140 -18.378 1.00 54.50 90 CYS A C 1
ATOM 694 O O . CYS A 1 90 ? -0.937 -6.539 -18.455 1.00 54.50 90 CYS A O 1
ATOM 696 N N . VAL A 1 91 ? -3.074 -6.608 -19.164 1.00 55.34 91 VAL A N 1
ATOM 697 C CA . VAL A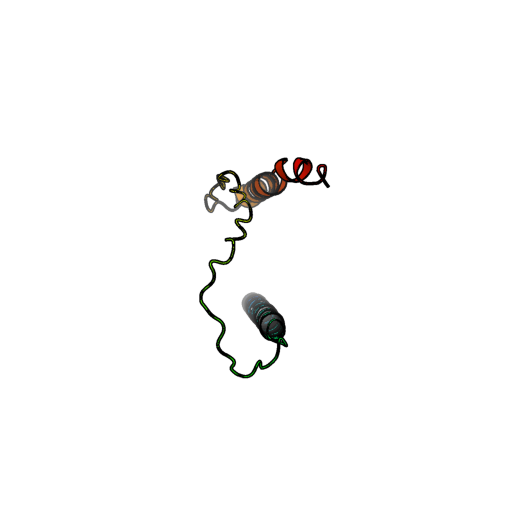 1 91 ? -2.959 -7.577 -20.281 1.00 55.34 91 VAL A CA 1
ATOM 698 C C . VAL A 1 91 ? -1.855 -7.207 -21.297 1.00 55.34 91 VAL A C 1
ATOM 700 O O . VAL A 1 91 ? -1.427 -8.028 -22.100 1.00 55.34 91 VAL A O 1
ATOM 703 N N . TYR A 1 92 ? -1.313 -5.991 -21.225 1.00 53.25 92 TYR A N 1
ATOM 704 C CA . TYR A 1 92 ? -0.280 -5.484 -22.124 1.00 53.25 92 TYR A CA 1
ATOM 705 C C . TYR A 1 92 ? 1.115 -6.119 -21.957 1.00 53.25 92 TYR A C 1
ATOM 707 O O . TYR A 1 92 ? 1.994 -5.886 -22.783 1.00 53.25 92 TYR A O 1
ATOM 715 N N . ILE A 1 93 ? 1.355 -6.926 -20.917 1.00 54.09 93 ILE A N 1
ATOM 716 C CA . ILE A 1 93 ? 2.658 -7.600 -20.743 1.00 54.09 93 ILE A CA 1
ATOM 717 C C . ILE A 1 93 ? 2.771 -8.861 -21.627 1.00 54.09 93 ILE A C 1
ATOM 719 O O . ILE A 1 93 ? 3.876 -9.313 -21.923 1.00 54.09 93 ILE A O 1
ATOM 723 N N . SER A 1 94 ? 1.655 -9.403 -22.129 1.00 50.31 94 SER A N 1
ATOM 724 C CA . SER A 1 94 ? 1.651 -10.628 -22.945 1.00 50.31 94 SER A CA 1
ATOM 725 C C . SER A 1 94 ? 2.129 -10.422 -24.390 1.00 50.31 94 SER A C 1
ATOM 727 O O . SER A 1 94 ? 2.675 -11.349 -24.985 1.00 50.31 94 SER A O 1
ATOM 729 N N . GLU A 1 95 ? 1.963 -9.226 -24.963 1.00 51.78 95 GLU A N 1
ATOM 730 C CA . GLU A 1 95 ? 2.313 -8.961 -26.372 1.00 51.78 95 GLU A CA 1
ATOM 731 C C . GLU A 1 95 ? 3.787 -8.590 -26.586 1.00 51.78 95 GLU A C 1
ATOM 733 O O . GLU A 1 95 ? 4.290 -8.680 -27.702 1.00 51.78 95 GLU A O 1
ATOM 738 N N . ILE A 1 96 ? 4.523 -8.233 -25.530 1.00 53.50 96 ILE A N 1
ATOM 739 C CA . ILE A 1 96 ? 5.926 -7.802 -25.659 1.00 53.50 96 ILE A CA 1
ATOM 740 C C . ILE A 1 96 ? 6.886 -9.007 -25.724 1.00 53.50 96 ILE A C 1
ATOM 742 O O . ILE A 1 96 ? 8.009 -8.876 -26.202 1.00 53.50 96 ILE A O 1
ATOM 746 N N . ASN A 1 97 ? 6.445 -10.206 -25.322 1.00 47.69 97 ASN A N 1
ATOM 747 C CA . ASN A 1 97 ? 7.308 -11.391 -25.240 1.00 47.69 97 ASN A CA 1
ATOM 748 C C . ASN A 1 97 ? 7.188 -12.367 -26.430 1.00 47.69 97 ASN A C 1
ATOM 750 O O . ASN A 1 97 ? 7.702 -13.479 -26.351 1.00 47.69 97 ASN A O 1
ATOM 754 N N . SER A 1 98 ? 6.504 -11.986 -27.518 1.00 44.62 98 SER A N 1
ATOM 755 C CA . SER A 1 98 ? 6.331 -12.826 -28.724 1.00 44.62 98 SER A CA 1
ATOM 756 C C . SER A 1 98 ? 7.003 -12.274 -29.991 1.00 44.62 98 SER A C 1
ATOM 758 O O .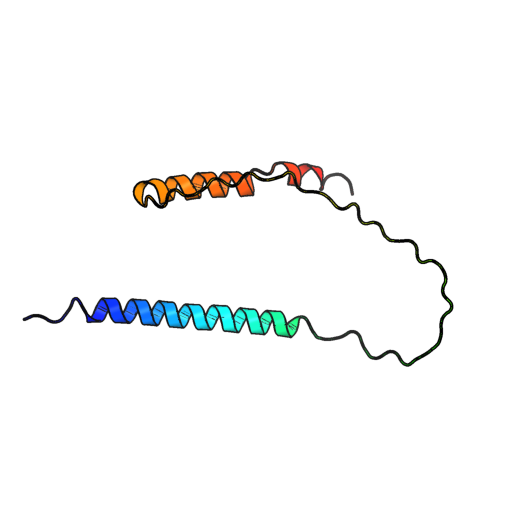 SER A 1 98 ? 6.788 -12.803 -31.077 1.00 44.62 98 SER A O 1
ATOM 760 N N . SER A 1 99 ? 7.870 -11.264 -29.859 1.00 45.91 99 SER A N 1
ATOM 761 C CA . SER A 1 99 ? 8.689 -10.751 -30.966 1.00 45.91 99 SER A CA 1
ATOM 762 C C . SER A 1 99 ? 10.168 -10.651 -30.565 1.00 45.91 99 SER A C 1
ATOM 764 O O . SER A 1 99 ? 10.735 -9.561 -30.516 1.00 45.91 99 SER A O 1
ATOM 766 N N . ILE A 1 100 ? 10.780 -11.798 -30.258 1.00 40.31 100 ILE A N 1
ATOM 767 C CA . ILE A 1 100 ? 12.236 -12.022 -30.309 1.00 40.31 100 ILE A CA 1
ATOM 768 C C . ILE A 1 100 ? 12.475 -13.270 -31.151 1.00 40.31 100 ILE A C 1
ATOM 770 O O . ILE A 1 100 ? 11.782 -14.279 -30.889 1.00 40.31 100 ILE A O 1
#

Mean predicted aligned error: 20.12 Å

Secondary structure (DSSP, 8-state):
---SHHHHHHHHHHHHHHHHHHHHHHHHHHHHTT-------------------------------PPPP-S-GGGHHHHHHHHHHHHHT-GGGSSTTS--

Sequence (100 aa):
GSTSVGKVRLDVRKEIDYLYIQIVARFEELCSVGSTAVGEVMTSSMSPGPTPVNSSPHIRLPKLELIKFSGDLKSWQTFIDIFDSSVHNCVYISEINSSI

Solvent-accessible surface area (backbone atoms only — not comparable to full-atom values): 6927 Å² total; per-residue (Å²): 141,88,88,64,76,72,58,62,62,52,52,52,53,53,51,52,53,51,52,51,53,52,54,53,54,53,51,51,51,57,60,57,67,72,74,75,87,83,80,93,75,80,92,73,96,74,80,94,69,91,72,81,78,81,73,68,80,79,80,74,75,77,87,78,83,75,84,79,82,87,82,52,72,90,49,44,66,62,50,49,57,53,51,52,50,64,69,69,64,54,70,72,66,67,70,69,77,75,78,126

Organism: Anoplophora glabripennis (NCBI:txid217634)

Foldseek 3Di:
DDDDPVPVVVVVVVVVVVVVVVVVVVVVVVVVVVDDDDDDDDDDDDDDDDDPPPPDPPPDDPDQDQDDDPPDPVCVVVSVVVRVCSVPVPPVVVVVPPPD